Protein AF-A0AAV3VX58-F1 (afdb_monomer_lite)

Sequence (52 aa):
MDRKANYEERAEIVAFCISNNDDYQATADKFKVSYQQVYTWVKNKKLMDMKN

Organism: NCBI:txid223919

InterPro domains:
  IPR010921 Trp repressor/replication initiator [SSF48295] (3-43)
  IPR055247 Insertion element IS150 protein InsJ-like, helix-turn-helix domain [PF13518] (9-43)

Radius of gyratio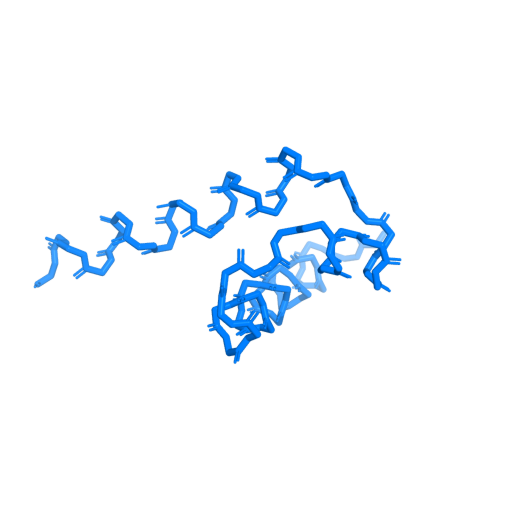n: 10.88 Å; chains: 1; bounding box: 24×28×24 Å

pLDDT: mean 87.78, std 12.29, range [48.25, 97.19]

Foldseek 3Di:
DDPVVVVVLLVVLLVVCVVVVNPLPVSCVVSVHDSVSSVVSNVVVVVVVVVD

Secondary structure (DSSP, 8-state):
--HHHHHHHHHHHHHHHHHTTT-HHHHHHHHT--HHHHHHHHHHHHHHHTT-

Structure (mmCIF, N/CA/C/O backbone):
data_AF-A0AAV3VX58-F1
#
_entry.id   AF-A0AAV3VX58-F1
#
loop_
_atom_site.group_PDB
_atom_site.id
_atom_site.type_symbol
_atom_site.label_atom_id
_atom_site.label_alt_id
_atom_site.label_comp_id
_atom_site.label_asym_id
_atom_site.label_entity_id
_atom_site.label_seq_id
_atom_site.pdbx_PDB_ins_code
_atom_site.Cartn_x
_atom_site.Cartn_y
_atom_site.Cartn_z
_atom_site.occupancy
_atom_site.B_iso_or_equiv
_atom_site.auth_seq_id
_atom_site.auth_comp_id
_atom_site.auth_asym_id
_atom_site.auth_atom_id
_atom_site.pdbx_PDB_model_num
ATOM 1 N N . MET A 1 1 ? 11.679 -7.384 -15.690 1.00 52.38 1 MET A N 1
ATOM 2 C CA . MET A 1 1 ? 10.661 -6.316 -15.652 1.00 52.38 1 MET A CA 1
ATOM 3 C C . MET A 1 1 ? 11.332 -5.033 -15.200 1.00 52.38 1 MET A C 1
ATOM 5 O O . MET A 1 1 ? 12.235 -5.103 -14.372 1.00 52.38 1 MET A O 1
ATOM 9 N N . ASP A 1 2 ? 10.980 -3.913 -15.824 1.00 68.12 2 ASP A N 1
ATOM 10 C CA . ASP A 1 2 ? 11.608 -2.607 -15.609 1.00 68.12 2 ASP A CA 1
ATOM 11 C C . ASP A 1 2 ? 11.321 -2.088 -14.186 1.00 68.12 2 ASP A C 1
ATOM 13 O O . ASP A 1 2 ? 10.233 -2.290 -13.644 1.00 68.12 2 ASP A O 1
ATOM 1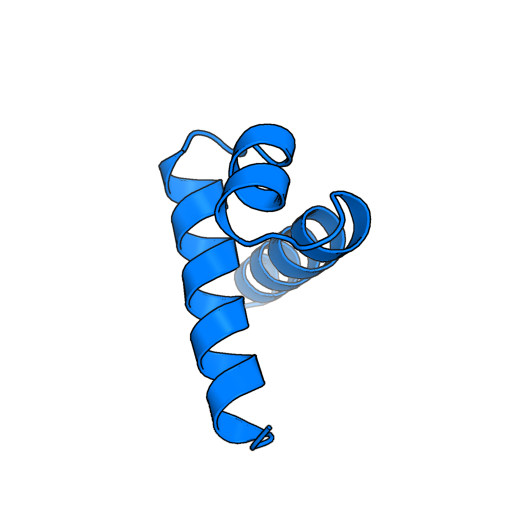7 N N . ARG A 1 3 ? 12.290 -1.410 -13.562 1.00 65.69 3 ARG A N 1
ATOM 18 C CA . ARG A 1 3 ? 12.145 -0.846 -12.212 1.00 65.69 3 ARG A CA 1
ATOM 19 C C . ARG A 1 3 ? 10.998 0.171 -12.161 1.00 65.69 3 ARG A C 1
ATOM 21 O O . ARG A 1 3 ? 10.354 0.266 -11.122 1.00 65.69 3 ARG A O 1
ATOM 28 N N . LYS A 1 4 ? 10.737 0.904 -13.253 1.00 65.94 4 LYS A N 1
ATOM 29 C CA . LYS A 1 4 ? 9.621 1.866 -13.340 1.00 65.94 4 LYS A CA 1
ATOM 30 C C . LYS A 1 4 ? 8.252 1.191 -13.253 1.00 65.94 4 LYS A C 1
ATOM 32 O O . LYS A 1 4 ? 7.441 1.615 -12.436 1.00 65.94 4 LYS A O 1
ATOM 37 N N . ALA A 1 5 ? 8.052 0.105 -14.003 1.00 66.56 5 ALA A N 1
ATOM 38 C CA . ALA A 1 5 ? 6.798 -0.651 -14.001 1.00 66.56 5 ALA A CA 1
ATOM 39 C C . ALA A 1 5 ? 6.439 -1.141 -12.586 1.00 66.56 5 ALA A C 1
ATOM 41 O O . ALA A 1 5 ? 5.310 -0.977 -12.143 1.00 66.56 5 ALA A O 1
ATOM 42 N N . ASN A 1 6 ? 7.431 -1.600 -11.813 1.00 81.81 6 ASN A N 1
ATOM 43 C CA . ASN A 1 6 ? 7.212 -2.040 -10.432 1.00 81.81 6 ASN A CA 1
ATOM 44 C C . ASN A 1 6 ? 6.772 -0.920 -9.466 1.00 81.81 6 ASN A C 1
ATOM 46 O O . ASN A 1 6 ? 6.199 -1.225 -8.422 1.00 81.81 6 ASN A O 1
ATOM 50 N N . TYR A 1 7 ? 7.096 0.353 -9.724 1.00 86.06 7 TYR A N 1
ATOM 51 C CA . TYR A 1 7 ? 6.667 1.458 -8.852 1.00 86.06 7 TYR A CA 1
ATOM 52 C C . TYR A 1 7 ? 5.242 1.908 -9.163 1.00 86.06 7 TYR A C 1
ATOM 54 O O . TYR A 1 7 ? 4.476 2.131 -8.226 1.00 86.06 7 TYR A O 1
ATOM 62 N N . GLU A 1 8 ? 4.900 2.023 -10.446 1.00 89.06 8 GLU A N 1
ATOM 63 C CA . GLU A 1 8 ? 3.543 2.352 -10.899 1.00 89.06 8 GLU A CA 1
ATOM 64 C C . GLU A 1 8 ? 2.564 1.249 -10.490 1.00 89.06 8 GLU A C 1
ATOM 66 O O . GLU A 1 8 ? 1.581 1.531 -9.811 1.00 89.06 8 GLU A O 1
ATOM 71 N N . GLU A 1 9 ? 2.918 -0.014 -10.732 1.00 91.50 9 GLU A N 1
ATOM 72 C CA . GLU A 1 9 ? 2.118 -1.168 -10.313 1.00 91.50 9 GLU A CA 1
ATOM 73 C C . GLU A 1 9 ? 1.914 -1.196 -8.789 1.00 91.50 9 GLU A C 1
ATOM 75 O O . GLU A 1 9 ? 0.803 -1.384 -8.301 1.00 91.50 9 GLU A O 1
ATOM 80 N N . ARG A 1 10 ? 2.955 -0.917 -7.990 1.00 92.75 10 ARG A N 1
ATOM 81 C CA . ARG A 1 10 ? 2.800 -0.813 -6.526 1.00 92.75 10 ARG A CA 1
ATOM 82 C C . ARG A 1 10 ? 1.896 0.342 -6.106 1.00 92.75 10 ARG A C 1
ATOM 84 O O . ARG A 1 10 ? 1.188 0.208 -5.109 1.00 92.75 10 ARG A O 1
ATOM 91 N N . ALA A 1 11 ? 1.939 1.473 -6.808 1.00 92.31 11 ALA A N 1
ATOM 92 C CA . ALA A 1 11 ? 1.061 2.602 -6.523 1.00 92.31 11 ALA A CA 1
ATOM 93 C C . ALA A 1 11 ? -0.403 2.248 -6.825 1.00 92.31 11 ALA A C 1
ATOM 95 O O . ALA A 1 11 ? -1.267 2.533 -5.998 1.00 92.31 11 ALA A O 1
ATOM 96 N N . GLU A 1 12 ? -0.660 1.559 -7.938 1.00 94.69 12 GLU A N 1
ATOM 97 C CA . GLU A 1 12 ? -1.984 1.040 -8.294 1.00 94.69 12 GLU A CA 1
ATOM 98 C C . GLU A 1 12 ? -2.499 0.023 -7.271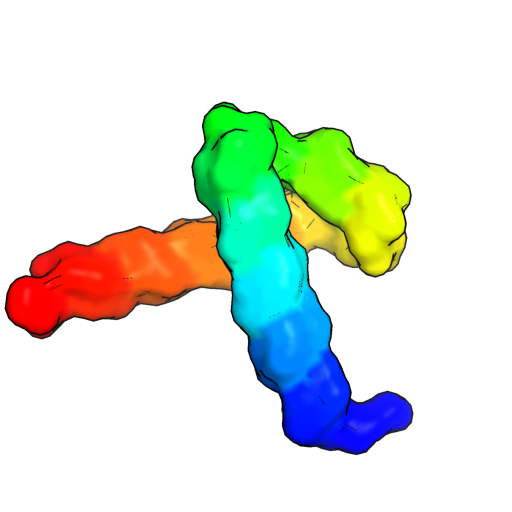 1.00 94.69 12 GLU A C 1
ATOM 100 O O . GLU A 1 12 ? -3.638 0.135 -6.820 1.00 94.69 12 GLU A O 1
ATOM 105 N N . ILE A 1 13 ? -1.655 -0.919 -6.836 1.00 95.50 13 ILE A N 1
ATOM 106 C CA . ILE A 1 13 ? -2.004 -1.916 -5.811 1.00 95.50 13 ILE A CA 1
ATOM 107 C C . ILE A 1 13 ? -2.413 -1.237 -4.501 1.00 95.50 13 ILE A C 1
ATOM 109 O O . ILE A 1 13 ? -3.429 -1.595 -3.904 1.00 95.50 13 ILE A O 1
ATOM 113 N N . VAL A 1 14 ? -1.637 -0.248 -4.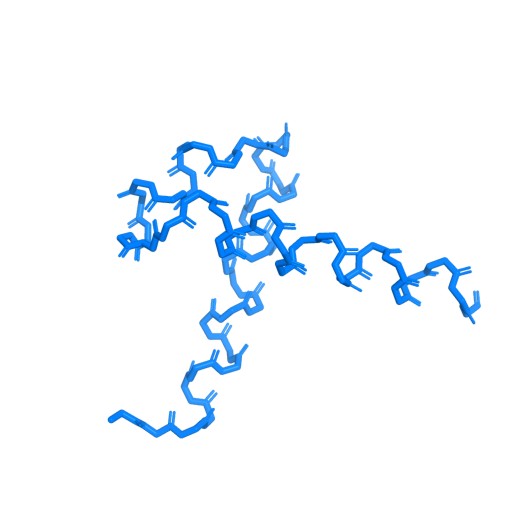042 1.00 94.56 14 VAL A N 1
ATOM 114 C CA . VAL A 1 14 ? -1.955 0.485 -2.809 1.00 94.56 14 VAL A CA 1
ATOM 115 C C . VAL A 1 14 ? -3.247 1.284 -2.960 1.00 94.56 14 VAL A C 1
ATOM 117 O O . VAL A 1 14 ? -4.090 1.231 -2.065 1.00 94.56 14 VAL A O 1
ATOM 120 N N . ALA A 1 15 ? -3.420 1.999 -4.074 1.00 94.38 15 ALA A N 1
ATOM 121 C CA . ALA A 1 15 ? -4.626 2.779 -4.331 1.00 94.38 15 ALA A CA 1
ATOM 122 C C . ALA A 1 15 ? -5.872 1.883 -4.362 1.00 94.38 15 ALA A C 1
ATOM 124 O O . ALA A 1 15 ? -6.857 2.181 -3.690 1.00 94.38 15 ALA A O 1
ATOM 125 N N . PHE A 1 16 ? -5.795 0.746 -5.060 1.00 96.00 16 PHE A N 1
ATOM 126 C CA . PHE A 1 16 ? -6.870 -0.240 -5.105 1.00 96.00 16 PHE A CA 1
ATOM 127 C C . PHE A 1 16 ? -7.217 -0.768 -3.709 1.00 96.00 16 PHE A C 1
ATOM 129 O O . PHE A 1 16 ? -8.392 -0.796 -3.350 1.00 96.00 16 PHE A O 1
ATOM 136 N N . CYS A 1 17 ? -6.214 -1.129 -2.901 1.00 96.12 17 CYS A N 1
ATOM 137 C CA . CYS A 1 17 ? -6.433 -1.623 -1.541 1.00 96.12 17 CYS A CA 1
ATOM 138 C C . CYS A 1 17 ? -7.176 -0.599 -0.670 1.00 96.12 17 CYS A C 1
ATOM 140 O O . CYS A 1 17 ? -8.130 -0.956 0.016 1.00 96.12 17 CYS A O 1
ATOM 142 N N . ILE A 1 18 ? -6.762 0.672 -0.718 1.00 93.50 18 ILE A N 1
ATOM 143 C CA . ILE A 1 18 ? -7.369 1.752 0.073 1.00 93.50 18 ILE A CA 1
ATOM 144 C C . ILE A 1 18 ? -8.803 2.027 -0.401 1.00 93.50 18 ILE A C 1
ATOM 146 O O . ILE A 1 18 ? -9.711 2.138 0.420 1.00 93.50 18 ILE A O 1
ATOM 150 N N . SER A 1 19 ? -9.035 2.089 -1.717 1.00 95.06 19 SER A N 1
ATOM 151 C CA . SER A 1 19 ? -10.380 2.274 -2.280 1.00 95.06 19 SER A CA 1
ATOM 152 C C . SER A 1 19 ? -11.316 1.099 -1.995 1.00 95.06 19 SER A C 1
ATOM 154 O O . SER A 1 19 ? -12.523 1.299 -1.900 1.00 95.06 19 SER A O 1
ATOM 156 N N . ASN A 1 20 ? -10.776 -0.109 -1.818 1.00 95.00 20 ASN A N 1
ATOM 157 C CA . ASN A 1 20 ? -11.537 -1.310 -1.485 1.00 95.00 20 ASN A CA 1
ATOM 158 C C . ASN A 1 20 ? -11.619 -1.557 0.035 1.00 95.00 20 ASN A C 1
ATOM 160 O O . ASN A 1 20 ? -11.617 -2.702 0.476 1.00 95.00 20 ASN A O 1
ATOM 164 N N . ASN A 1 21 ? -11.675 -0.483 0.833 1.00 94.75 21 ASN A N 1
ATOM 165 C CA . ASN A 1 21 ? -11.838 -0.524 2.291 1.00 94.75 21 ASN A CA 1
ATOM 166 C C . ASN A 1 21 ? -10.737 -1.320 3.022 1.00 94.75 21 ASN A C 1
ATOM 168 O O . ASN A 1 21 ? -11.018 -2.086 3.943 1.00 94.75 21 ASN A O 1
ATOM 172 N N . ASP A 1 22 ? -9.483 -1.144 2.594 1.00 94.19 22 ASP A N 1
ATOM 173 C CA . ASP A 1 22 ? -8.309 -1.848 3.122 1.00 94.19 22 ASP A CA 1
ATOM 174 C C . ASP A 1 22 ? -8.406 -3.386 3.017 1.00 94.19 22 ASP A C 1
ATOM 176 O O . ASP A 1 22 ? -7.858 -4.116 3.845 1.00 94.19 22 ASP A O 1
ATOM 180 N N . ASP A 1 23 ? -9.073 -3.908 1.982 1.00 95.94 23 ASP A N 1
ATOM 181 C CA . ASP A 1 23 ? -9.129 -5.352 1.733 1.00 95.94 23 ASP A CA 1
ATOM 182 C C . ASP A 1 23 ? -7.815 -5.872 1.123 1.00 95.94 23 ASP A C 1
ATOM 184 O O . ASP A 1 23 ? -7.633 -6.002 -0.096 1.00 95.94 23 ASP A O 1
ATOM 188 N N . TYR A 1 24 ? -6.867 -6.168 2.009 1.00 95.88 24 TYR A N 1
ATOM 189 C CA . TYR A 1 24 ? -5.546 -6.689 1.665 1.00 95.88 24 TYR A CA 1
ATOM 190 C C . TYR A 1 24 ? -5.605 -8.063 0.984 1.00 95.88 24 TYR A C 1
ATOM 192 O O . TYR A 1 24 ? -4.759 -8.355 0.137 1.00 95.88 24 TYR A O 1
ATOM 200 N N . GLN A 1 25 ? -6.583 -8.903 1.340 1.00 95.62 25 GLN A N 1
ATOM 201 C CA . GLN A 1 25 ? -6.703 -10.263 0.818 1.00 95.62 25 GLN A CA 1
ATOM 202 C C . GLN A 1 25 ? -7.187 -10.235 -0.633 1.00 95.62 25 GLN A C 1
ATOM 204 O O . GLN A 1 25 ? -6.506 -10.761 -1.513 1.00 95.62 25 GLN A O 1
ATOM 209 N N . ALA A 1 26 ? -8.288 -9.529 -0.910 1.00 96.12 26 ALA A N 1
ATOM 210 C CA . ALA A 1 26 ? -8.795 -9.383 -2.272 1.00 96.12 26 ALA A CA 1
ATOM 211 C C . ALA A 1 26 ? -7.776 -8.686 -3.188 1.00 96.12 26 ALA A C 1
ATOM 213 O O . ALA A 1 26 ? -7.630 -9.040 -4.360 1.00 96.12 26 ALA A O 1
ATOM 214 N N . THR A 1 27 ? -7.029 -7.721 -2.647 1.00 97.19 27 THR A N 1
ATOM 215 C CA . THR A 1 27 ? -5.958 -7.041 -3.381 1.00 97.19 27 THR A CA 1
ATOM 216 C C . THR A 1 27 ? -4.819 -8.002 -3.731 1.00 97.19 27 THR A C 1
ATOM 218 O O . THR A 1 27 ? -4.396 -8.057 -4.887 1.00 97.19 27 THR A O 1
ATOM 221 N N . ALA A 1 28 ? -4.344 -8.793 -2.767 1.00 96.62 28 ALA A N 1
ATOM 222 C CA . ALA A 1 28 ? -3.303 -9.793 -2.995 1.00 96.62 28 ALA A CA 1
ATOM 223 C C . ALA A 1 28 ? -3.713 -10.798 -4.087 1.00 96.62 28 ALA A C 1
ATOM 225 O O . ALA A 1 28 ? -2.953 -11.046 -5.028 1.00 96.62 28 ALA A O 1
ATOM 226 N N . ASP A 1 29 ? -4.953 -11.287 -4.028 1.00 96.81 29 ASP A N 1
ATOM 227 C CA . ASP A 1 29 ? -5.485 -12.269 -4.975 1.00 96.81 29 ASP A CA 1
ATOM 228 C C . ASP A 1 29 ? -5.680 -11.701 -6.391 1.00 96.81 29 ASP A C 1
ATOM 230 O O . ASP A 1 29 ? -5.441 -12.411 -7.382 1.00 96.81 29 ASP A O 1
ATOM 234 N N . LYS A 1 30 ? -6.076 -10.422 -6.497 1.00 95.69 30 LYS A N 1
ATOM 235 C CA . LYS A 1 30 ? -6.264 -9.698 -7.766 1.00 95.69 30 LYS A CA 1
ATOM 236 C C . LYS A 1 30 ? -4.941 -9.459 -8.489 1.00 95.69 30 LYS A C 1
ATOM 238 O O . LYS A 1 30 ? -4.858 -9.713 -9.687 1.00 95.69 30 LYS A O 1
ATOM 243 N N . PHE A 1 31 ? -3.923 -8.997 -7.765 1.00 94.69 31 PHE A N 1
ATOM 244 C CA . PHE A 1 31 ? -2.626 -8.623 -8.340 1.00 94.69 31 PHE A CA 1
ATOM 245 C C . PHE A 1 31 ? -1.577 -9.741 -8.277 1.00 94.69 31 PHE A C 1
ATOM 247 O O . PHE A 1 31 ? -0.450 -9.548 -8.716 1.00 94.69 31 PHE A O 1
ATOM 254 N N . LYS A 1 32 ? -1.936 -10.925 -7.757 1.00 95.19 32 LYS A N 1
ATOM 255 C CA . LYS A 1 32 ? -1.036 -12.087 -7.626 1.00 95.19 32 LYS A CA 1
ATOM 256 C C . LYS A 1 32 ? 0.243 -11.764 -6.844 1.00 95.19 32 LYS A C 1
ATOM 258 O O . LYS A 1 32 ? 1.319 -12.280 -7.138 1.00 95.19 32 LYS A O 1
ATOM 263 N N . VAL A 1 33 ? 0.101 -10.932 -5.818 1.00 94.19 33 VAL A N 1
ATOM 264 C CA . VAL A 1 33 ? 1.161 -10.577 -4.867 1.00 94.19 33 VAL A CA 1
ATOM 265 C C . VAL A 1 33 ? 0.842 -11.169 -3.501 1.00 94.19 33 VAL A C 1
ATOM 267 O O . VAL A 1 33 ? -0.288 -11.573 -3.240 1.00 94.19 33 VAL A O 1
ATOM 270 N N . SER A 1 34 ? 1.818 -11.233 -2.597 1.00 95.44 34 SER A N 1
ATOM 271 C CA . SER A 1 34 ? 1.546 -11.737 -1.253 1.00 95.44 34 SER A CA 1
ATOM 272 C C . SER A 1 34 ? 0.792 -10.707 -0.408 1.00 95.44 34 SER A C 1
ATOM 274 O O . SER A 1 34 ? 1.028 -9.501 -0.500 1.00 95.44 34 SER A O 1
ATOM 276 N N . TYR A 1 35 ? -0.057 -11.191 0.498 1.00 96.06 35 TYR A N 1
ATOM 277 C CA . TYR A 1 35 ? -0.728 -10.359 1.502 1.00 96.06 35 TYR A CA 1
ATOM 278 C C . TYR A 1 35 ? 0.260 -9.451 2.254 1.00 96.06 35 TYR A C 1
ATOM 280 O O . TYR A 1 35 ? 0.032 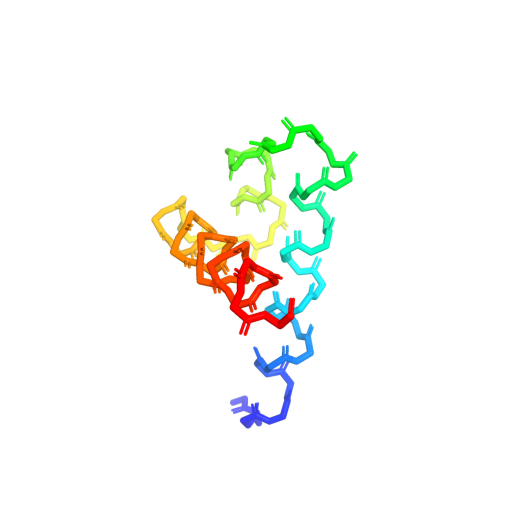-8.254 2.425 1.00 96.06 35 TYR A O 1
ATOM 288 N N . GLN A 1 36 ? 1.409 -10.007 2.662 1.00 94.62 36 GLN A N 1
ATOM 289 C CA . GLN A 1 36 ? 2.456 -9.262 3.366 1.00 94.62 36 GLN A CA 1
ATOM 290 C C . GLN A 1 36 ? 3.035 -8.115 2.531 1.00 94.62 36 GLN A C 1
ATOM 292 O O . GLN A 1 36 ? 3.370 -7.067 3.092 1.00 94.62 36 GLN A O 1
ATOM 297 N N . GLN A 1 37 ? 3.155 -8.295 1.213 1.00 94.62 37 GLN A N 1
ATOM 298 C CA . GLN A 1 37 ? 3.612 -7.242 0.312 1.00 94.62 37 GLN A CA 1
ATOM 299 C C . GLN A 1 37 ? 2.602 -6.094 0.271 1.00 94.62 37 GLN A C 1
ATOM 301 O O . GLN A 1 37 ? 2.997 -4.955 0.520 1.00 94.62 37 GLN A O 1
ATOM 306 N N . VAL A 1 38 ? 1.312 -6.392 0.068 1.00 95.06 38 VAL A N 1
ATOM 307 C CA . VAL A 1 38 ? 0.243 -5.375 0.063 1.00 95.06 38 VAL A CA 1
ATOM 308 C C . VAL A 1 38 ? 0.222 -4.614 1.387 1.00 95.06 38 VAL A C 1
ATOM 310 O O . VAL A 1 38 ? 0.301 -3.386 1.394 1.00 95.06 38 VAL A O 1
ATOM 313 N N . TYR A 1 39 ? 0.214 -5.332 2.512 1.00 94.88 39 TYR A N 1
ATOM 314 C CA . TYR A 1 39 ? 0.212 -4.726 3.841 1.00 94.88 39 TYR A CA 1
ATOM 315 C C . TYR A 1 39 ? 1.410 -3.791 4.056 1.00 94.88 39 TYR A C 1
ATOM 317 O O . TYR A 1 39 ? 1.250 -2.656 4.505 1.00 94.88 39 TYR A O 1
ATOM 325 N N . THR A 1 40 ? 2.617 -4.234 3.689 1.00 94.62 40 THR A N 1
ATOM 326 C CA . THR A 1 40 ? 3.837 -3.424 3.817 1.00 94.62 40 THR A CA 1
ATOM 327 C C . THR A 1 40 ? 3.767 -2.159 2.962 1.00 94.62 40 THR A C 1
ATOM 329 O O . THR A 1 40 ? 4.127 -1.078 3.430 1.00 94.62 40 THR A O 1
ATOM 332 N N . TRP A 1 41 ? 3.293 -2.265 1.720 1.00 94.19 41 TRP A N 1
ATOM 333 C CA . TRP A 1 41 ? 3.206 -1.122 0.812 1.00 94.19 41 TRP A CA 1
ATOM 334 C C . TRP A 1 41 ? 2.169 -0.096 1.272 1.00 94.19 41 TRP A C 1
ATOM 336 O O . TRP A 1 41 ? 2.484 1.094 1.330 1.00 94.19 41 TRP A O 1
ATOM 346 N N . VAL A 1 42 ? 0.977 -0.549 1.671 1.00 92.94 42 VAL A N 1
ATOM 347 C CA . VAL A 1 42 ? -0.093 0.323 2.179 1.00 92.94 42 VAL A CA 1
ATOM 348 C C . VAL A 1 42 ? 0.340 1.004 3.477 1.00 92.94 42 VAL A C 1
ATOM 350 O O . VAL A 1 42 ? 0.196 2.219 3.615 1.00 92.94 42 VAL A O 1
ATOM 353 N N . LYS A 1 43 ? 0.942 0.254 4.409 1.00 92.56 43 LYS A N 1
ATOM 354 C CA . LYS A 1 43 ? 1.454 0.800 5.672 1.00 92.56 43 LYS A CA 1
ATOM 355 C C . LYS A 1 43 ? 2.508 1.880 5.434 1.00 92.56 43 LYS A C 1
ATOM 357 O O . LYS A 1 43 ? 2.436 2.941 6.047 1.00 92.56 43 LYS A O 1
ATOM 362 N N . ASN A 1 44 ? 3.466 1.637 4.540 1.00 89.12 44 ASN A N 1
ATOM 363 C CA . ASN A 1 44 ? 4.508 2.615 4.226 1.00 89.12 44 ASN A CA 1
ATOM 364 C C . ASN A 1 44 ? 3.933 3.898 3.615 1.00 89.12 44 ASN A C 1
ATOM 366 O O . ASN A 1 44 ? 4.416 4.979 3.936 1.00 89.12 44 ASN A O 1
ATOM 370 N N . LYS A 1 45 ? 2.895 3.789 2.778 1.00 86.62 45 LYS A N 1
ATOM 371 C CA . LYS A 1 45 ? 2.202 4.943 2.194 1.00 86.62 45 LYS A CA 1
ATOM 372 C C . LYS A 1 45 ? 1.479 5.779 3.253 1.00 86.62 45 LYS A C 1
ATOM 374 O O . LYS A 1 45 ? 1.804 6.952 3.393 1.00 86.62 45 LYS A O 1
ATOM 379 N N . LYS A 1 46 ? 0.647 5.156 4.096 1.00 83.06 46 LYS A N 1
ATOM 380 C CA . LYS A 1 46 ? -0.047 5.843 5.206 1.00 83.06 46 LYS A CA 1
ATOM 381 C C . LYS A 1 46 ? 0.924 6.514 6.190 1.00 83.06 46 LYS A C 1
ATOM 383 O O . LYS A 1 46 ? 0.668 7.611 6.675 1.00 83.06 46 LYS A O 1
ATOM 388 N N . LEU A 1 47 ? 2.064 5.874 6.472 1.00 81.06 47 LEU A N 1
ATOM 389 C CA . LEU A 1 47 ? 3.114 6.445 7.326 1.00 81.06 47 LEU A CA 1
ATOM 390 C C . LEU A 1 47 ? 3.822 7.654 6.700 1.00 81.06 47 LEU A C 1
ATOM 392 O O . LEU A 1 47 ? 4.353 8.481 7.438 1.00 81.06 47 LEU A O 1
ATOM 396 N N . MET A 1 48 ? 3.878 7.737 5.371 1.00 76.06 48 MET A N 1
ATOM 397 C CA . MET A 1 48 ? 4.429 8.891 4.663 1.00 76.06 48 MET A CA 1
ATOM 39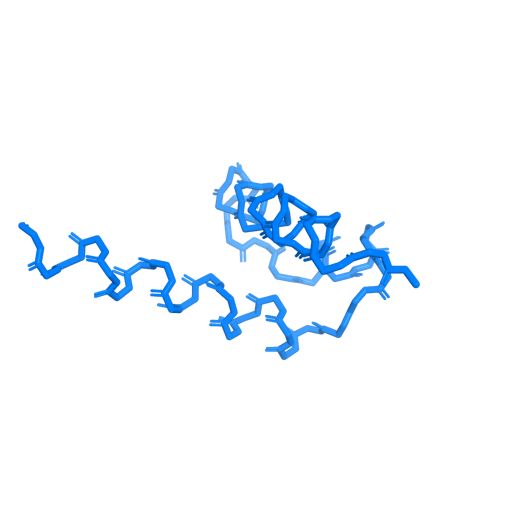8 C C . MET A 1 48 ? 3.455 10.068 4.683 1.00 76.06 48 MET A C 1
ATOM 400 O O . MET A 1 48 ? 3.890 11.193 4.907 1.00 76.06 48 MET A O 1
ATOM 404 N N . ASP A 1 49 ? 2.156 9.800 4.553 1.00 74.38 49 ASP A N 1
ATOM 405 C CA . ASP A 1 49 ? 1.117 10.834 4.579 1.00 74.38 49 ASP A CA 1
ATOM 406 C C . ASP A 1 49 ? 0.979 11.496 5.965 1.00 74.38 49 ASP A C 1
ATOM 408 O O . ASP A 1 49 ? 0.691 12.682 6.054 1.00 74.38 49 ASP A O 1
ATOM 412 N N . MET A 1 50 ? 1.253 10.771 7.059 1.00 68.06 50 MET A N 1
ATOM 413 C CA . MET A 1 50 ? 1.244 11.324 8.429 1.00 68.06 50 MET A CA 1
ATOM 414 C C . MET A 1 50 ? 2.468 12.188 8.786 1.00 68.06 50 MET A C 1
ATOM 416 O O . MET A 1 50 ? 2.531 12.719 9.895 1.00 68.06 50 MET A O 1
ATOM 420 N N . LYS A 1 51 ? 3.477 12.278 7.914 1.00 63.00 51 LYS A N 1
ATOM 421 C CA . LYS A 1 51 ? 4.725 13.016 8.179 1.00 63.00 51 LYS A CA 1
ATOM 422 C C . LYS A 1 51 ? 4.829 14.351 7.434 1.00 63.00 51 LYS A C 1
ATOM 424 O O . LYS A 1 51 ? 5.891 14.968 7.507 1.00 63.00 51 LYS A O 1
ATOM 429 N N . ASN A 1 52 ? 3.766 14.773 6.751 1.00 48.25 52 ASN A N 1
ATOM 430 C CA . ASN A 1 52 ? 3.698 16.013 5.975 1.00 48.25 52 ASN A CA 1
ATOM 431 C C . ASN A 1 52 ? 2.718 17.018 6.579 1.00 48.25 52 ASN A C 1
ATOM 433 O O . ASN A 1 52 ? 1.649 16.578 7.056 1.00 48.25 52 ASN A O 1
#